Protein AF-A0A382JDJ9-F1 (afdb_monomer_lite)

pLDDT: mean 89.73, std 11.15, range [47.56, 98.62]

Sequence (124 aa):
MPEDTASLREACAALSAYDLLASYEGTDVIGSNGNVSERRATGFIITATQLPAKQNLAPDDCVHIETCAAGEARFHGSKFPSSESLMHWHLYETFPAIQAIIHVHESNDLLYSESGRARWTELG

Secondary structure (DSSP, 8-state):
--S--HHHHHHHHHHHTTTTTPBP-S-SS--BS-EEEEE-SSSEEEEBTT-S-SSS--GGGEEEEEEEETTEEEEESSSPBPTTHHHHHHHHHH-TT--EEEE--S-HHHHHSHHHHHHHHHT-

Organism: NCBI:txid408172

InterPro domains:
  IPR001303 Class II aldolase/adducin N-terminal [PF00596] (29-113)
  IPR036409 Class II aldolase/adducin N-terminal domain superfamily [G3DSA:3.40.225.10] (5-122)
  IPR036409 Class II aldolase/adducin N-terminal domain superfamily [SSF53639] (29-115)
  IPR050197 Aldolase class II family, sugar metabolism enzymes [PTHR22789] (31-108)

Foldseek 3Di:
DDPPCVVQLVVLQVCVVLVFFPWDPPDPAAFTDKKKWFDDPAAIKIAAGRHNGSHPDDPLRIKGFRDDDPNDTDIDHPGHGDPCSVVVRVCCVVPVPDGMDITTDNDPCCCVPPVNVVVVVVVD

Radius of gyration: 15.1 Å; chains: 1; bounding box: 32×37×39 Å

Structure (mmCIF, N/CA/C/O backbone):
data_AF-A0A382JDJ9-F1
#
_entry.id   AF-A0A382JDJ9-F1
#
loop_
_atom_site.group_PDB
_atom_site.id
_atom_site.type_symbol
_atom_site.label_atom_id
_atom_site.label_alt_id
_atom_site.label_comp_id
_atom_site.label_asym_id
_atom_site.label_entity_id
_atom_site.label_seq_id
_atom_site.pdbx_PDB_ins_code
_atom_site.Cartn_x
_atom_site.Cartn_y
_atom_site.Cartn_z
_atom_site.occupancy
_atom_site.B_iso_or_equiv
_atom_site.auth_seq_id
_atom_site.auth_comp_id
_atom_site.auth_asym_id
_atom_site.auth_atom_id
_atom_site.pdbx_PDB_model_num
ATOM 1 N N . MET A 1 1 ? 9.096 -5.953 11.882 1.00 68.94 1 MET A N 1
ATOM 2 C CA . MET A 1 1 ? 8.699 -6.077 10.465 1.00 68.94 1 MET A CA 1
ATOM 3 C C . MET A 1 1 ? 7.248 -6.506 10.429 1.00 68.94 1 MET A C 1
ATOM 5 O O . MET A 1 1 ? 6.868 -7.220 11.351 1.00 68.94 1 MET A O 1
ATOM 9 N N . PRO A 1 2 ? 6.439 -6.060 9.457 1.00 78.31 2 PRO A N 1
ATOM 10 C CA . PRO A 1 2 ? 5.058 -6.514 9.350 1.00 78.31 2 PRO A CA 1
ATOM 11 C C . PRO A 1 2 ? 4.995 -8.023 9.104 1.00 78.31 2 PRO A C 1
ATOM 13 O O . PRO A 1 2 ? 5.661 -8.540 8.207 1.00 78.31 2 PRO A O 1
ATOM 16 N N . GLU A 1 3 ? 4.209 -8.717 9.918 1.00 85.25 3 GLU A N 1
ATOM 17 C CA . GLU A 1 3 ? 3.936 -10.147 9.771 1.00 85.25 3 GLU A CA 1
ATOM 18 C C . GLU A 1 3 ? 2.763 -10.366 8.800 1.00 85.25 3 GLU A C 1
ATOM 20 O O . GLU A 1 3 ? 2.022 -9.433 8.476 1.00 85.25 3 GLU A O 1
ATOM 25 N N . ASP A 1 4 ? 2.615 -11.592 8.292 1.00 90.19 4 ASP A N 1
ATOM 26 C CA . ASP A 1 4 ? 1.477 -12.016 7.461 1.00 90.19 4 ASP A CA 1
ATOM 27 C C . ASP A 1 4 ? 1.194 -11.120 6.241 1.00 90.19 4 ASP A C 1
ATOM 29 O O . ASP A 1 4 ? 0.063 -10.726 5.951 1.00 90.19 4 ASP A O 1
ATOM 33 N N . THR A 1 5 ? 2.245 -10.797 5.487 1.00 95.50 5 THR A N 1
ATOM 34 C CA . THR A 1 5 ? 2.165 -9.953 4.279 1.00 95.50 5 THR A CA 1
ATOM 35 C C . THR A 1 5 ? 1.910 -10.742 2.994 1.00 95.50 5 THR A C 1
ATOM 37 O O . THR A 1 5 ? 1.875 -10.161 1.915 1.00 95.50 5 THR A O 1
ATOM 40 N N . ALA A 1 6 ? 1.781 -12.071 3.066 1.00 96.12 6 ALA A N 1
ATOM 41 C CA . ALA A 1 6 ? 1.711 -12.934 1.886 1.00 96.12 6 ALA A CA 1
ATOM 42 C C . ALA A 1 6 ? 0.536 -12.579 0.959 1.00 96.12 6 ALA A C 1
ATOM 44 O O . ALA A 1 6 ? 0.768 -12.329 -0.221 1.00 96.12 6 ALA A O 1
ATOM 45 N N . SER A 1 7 ? -0.679 -12.467 1.504 1.00 95.62 7 SER A N 1
ATOM 46 C CA . SER A 1 7 ? -1.892 -12.163 0.732 1.00 95.62 7 SER A CA 1
ATOM 47 C C . SER A 1 7 ? -1.810 -10.814 0.015 1.00 95.62 7 SER A C 1
ATOM 49 O O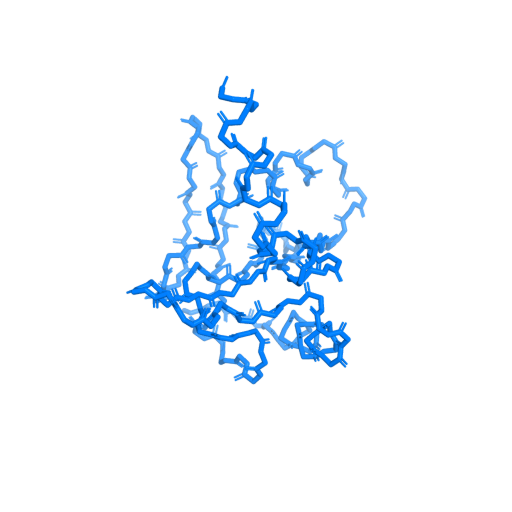 . SER A 1 7 ? -2.124 -10.715 -1.168 1.00 95.62 7 SER A O 1
ATOM 51 N N . LEU A 1 8 ? -1.324 -9.772 0.700 1.00 97.19 8 LEU A N 1
ATOM 52 C CA . LEU A 1 8 ? -1.138 -8.450 0.101 1.00 97.19 8 LEU A CA 1
ATOM 53 C C . LEU A 1 8 ? -0.120 -8.484 -1.047 1.00 97.19 8 LEU A C 1
ATOM 55 O O . LEU A 1 8 ? -0.359 -7.898 -2.101 1.00 97.19 8 LEU A O 1
ATOM 59 N N . ARG A 1 9 ? 0.997 -9.201 -0.875 1.00 97.31 9 ARG A N 1
ATOM 60 C CA . ARG A 1 9 ? 2.034 -9.326 -1.913 1.00 97.31 9 ARG A CA 1
ATOM 61 C C . ARG A 1 9 ? 1.549 -10.143 -3.113 1.00 97.31 9 ARG A C 1
ATOM 63 O O . ARG A 1 9 ? 1.878 -9.795 -4.245 1.00 97.31 9 ARG A O 1
ATOM 70 N N . GLU A 1 10 ? 0.740 -11.176 -2.886 1.00 96.94 10 GLU A N 1
ATOM 71 C CA . GLU A 1 10 ? 0.075 -11.940 -3.948 1.00 96.94 10 G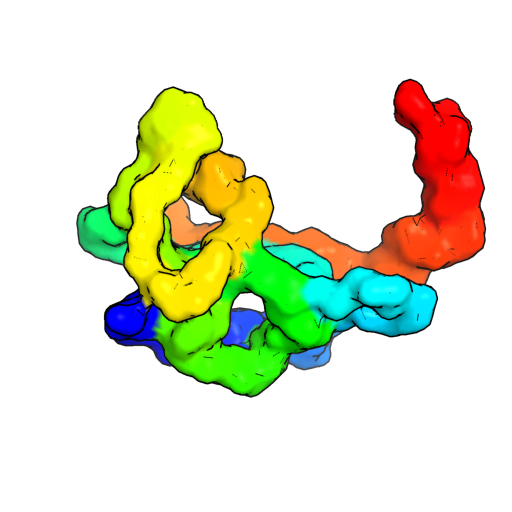LU A CA 1
ATOM 72 C C . GLU A 1 10 ? -0.913 -11.067 -4.735 1.00 96.94 10 GLU A C 1
ATOM 74 O O . GLU A 1 10 ? -0.879 -11.062 -5.966 1.00 96.94 10 GLU A O 1
ATOM 79 N N . ALA A 1 11 ? -1.721 -10.253 -4.047 1.00 96.62 11 ALA A N 1
ATOM 80 C CA . ALA A 1 11 ? -2.620 -9.302 -4.697 1.00 96.62 11 ALA A CA 1
ATOM 81 C C . ALA A 1 11 ? -1.852 -8.288 -5.559 1.00 96.62 11 ALA A C 1
ATOM 83 O O . ALA A 1 11 ? -2.238 -8.035 -6.701 1.00 96.62 11 ALA A O 1
ATOM 84 N N . CYS A 1 12 ? -0.734 -7.747 -5.062 1.00 97.06 12 CYS A N 1
ATOM 85 C CA . CYS A 1 12 ? 0.122 -6.866 -5.856 1.00 97.06 12 CYS A CA 1
ATOM 86 C C . CYS A 1 12 ? 0.684 -7.573 -7.096 1.00 97.06 12 CYS A C 1
ATOM 88 O O . CYS A 1 12 ? 0.625 -7.006 -8.183 1.00 97.06 12 CYS A O 1
ATOM 90 N N . ALA A 1 13 ? 1.159 -8.816 -6.968 1.00 95.88 13 ALA A N 1
ATOM 91 C CA . ALA A 1 13 ? 1.653 -9.585 -8.108 1.00 95.88 13 ALA A CA 1
ATOM 92 C C . ALA A 1 13 ? 0.559 -9.831 -9.163 1.00 95.88 13 ALA A C 1
ATOM 94 O O . ALA A 1 13 ? 0.823 -9.684 -10.357 1.00 95.88 13 ALA A O 1
ATOM 95 N N . ALA A 1 14 ? -0.665 -10.149 -8.731 1.00 95.25 14 ALA A N 1
ATOM 96 C CA . ALA A 1 14 ? -1.804 -10.333 -9.625 1.00 95.25 14 ALA A CA 1
ATOM 97 C C . ALA A 1 14 ? -2.174 -9.033 -10.356 1.00 95.25 14 ALA A C 1
ATOM 99 O O . ALA A 1 14 ? -2.352 -9.048 -11.568 1.00 95.25 14 ALA A O 1
ATOM 100 N N . LEU A 1 15 ? -2.241 -7.904 -9.646 1.00 94.12 15 LEU A N 1
ATOM 101 C CA . LEU A 1 15 ? -2.559 -6.597 -10.234 1.00 94.12 15 LEU A CA 1
ATOM 102 C C . LEU A 1 15 ? -1.459 -6.099 -11.181 1.00 94.12 15 LEU A C 1
ATOM 104 O O . LEU A 1 15 ? -1.766 -5.554 -12.239 1.00 94.12 15 LEU A O 1
ATOM 108 N N . SER A 1 16 ? -0.187 -6.314 -10.835 1.00 91.75 16 SER A N 1
ATOM 109 C CA . SER A 1 16 ? 0.946 -5.992 -11.709 1.00 91.75 16 SER A CA 1
ATOM 110 C C . SER A 1 16 ? 0.926 -6.798 -13.008 1.00 91.75 16 SER A C 1
ATOM 112 O O . SER A 1 16 ? 1.333 -6.267 -14.030 1.00 91.75 16 SER A O 1
ATOM 114 N N . ALA A 1 17 ? 0.408 -8.032 -13.009 1.00 91.56 17 ALA A N 1
ATOM 115 C CA . ALA A 1 17 ? 0.252 -8.820 -14.236 1.00 91.56 17 ALA A CA 1
ATOM 116 C C . ALA A 1 17 ? -0.794 -8.246 -15.216 1.00 91.56 17 ALA A C 1
ATOM 118 O O . ALA A 1 17 ? -0.834 -8.666 -16.370 1.00 91.56 17 ALA A O 1
ATOM 119 N N . TYR A 1 18 ? -1.624 -7.301 -14.761 1.00 89.88 18 TYR A N 1
ATOM 120 C CA . TYR A 1 18 ? -2.579 -6.544 -15.576 1.00 89.88 18 TYR A CA 1
ATOM 121 C C . TYR A 1 18 ? -2.159 -5.075 -15.768 1.00 89.88 18 TYR A C 1
ATOM 123 O O . TYR A 1 18 ? -2.998 -4.253 -16.120 1.00 89.88 18 TYR A O 1
ATOM 131 N N . ASP A 1 19 ? -0.901 -4.721 -15.475 1.00 88.44 19 ASP A N 1
ATOM 132 C CA . ASP A 1 19 ? -0.349 -3.358 -15.577 1.00 88.44 19 ASP A CA 1
ATOM 133 C C . ASP A 1 19 ? -1.044 -2.287 -14.707 1.00 88.44 19 ASP A C 1
ATOM 135 O O . ASP A 1 19 ? -0.783 -1.093 -14.831 1.00 88.44 19 ASP A O 1
ATOM 139 N N . LEU A 1 20 ? -1.857 -2.700 -13.730 1.00 90.31 20 LEU A N 1
ATOM 140 C CA . LEU A 1 20 ? -2.639 -1.796 -12.871 1.00 90.31 20 LEU A CA 1
ATOM 141 C C . LEU A 1 20 ? -1.809 -1.080 -11.784 1.00 90.31 20 LEU A C 1
ATOM 143 O O . LEU A 1 20 ? -2.302 -0.181 -11.099 1.00 90.31 20 LEU A O 1
ATOM 147 N N . LEU A 1 21 ? -0.555 -1.505 -11.602 1.00 91.81 21 LEU A N 1
ATOM 148 C CA . LEU A 1 21 ? 0.408 -1.006 -10.611 1.00 91.81 21 LEU A CA 1
ATOM 149 C C . LEU A 1 21 ? 1.770 -0.688 -11.258 1.00 91.81 21 LEU A C 1
ATOM 151 O O . LEU A 1 21 ? 2.825 -0.915 -10.657 1.00 91.81 21 LEU A O 1
ATOM 155 N N . ALA A 1 22 ? 1.747 -0.248 -12.517 1.00 87.88 22 ALA A N 1
ATOM 156 C CA . ALA A 1 22 ? 2.930 -0.110 -13.359 1.00 87.88 22 ALA A CA 1
ATOM 157 C C . ALA A 1 22 ? 3.990 0.850 -12.789 1.00 87.88 22 ALA A C 1
ATOM 159 O O . ALA A 1 22 ? 3.683 1.852 -12.136 1.00 87.88 22 ALA A O 1
ATOM 160 N N . SER A 1 23 ? 5.257 0.542 -13.056 1.00 87.62 23 SER A N 1
ATOM 161 C CA . SER A 1 23 ? 6.400 1.390 -12.715 1.00 87.62 23 SER A CA 1
ATOM 162 C C . SER A 1 23 ? 6.410 2.685 -13.527 1.00 87.62 23 SER A C 1
ATOM 164 O O . SER A 1 23 ? 5.891 2.739 -14.643 1.00 87.62 23 SER A O 1
ATOM 166 N N . TYR A 1 24 ? 7.023 3.729 -12.974 1.00 78.69 24 TYR A N 1
ATOM 167 C CA . TYR A 1 24 ? 7.382 4.911 -13.754 1.00 78.69 24 TYR A CA 1
ATOM 168 C C . TYR A 1 24 ? 8.651 4.606 -14.549 1.00 78.69 24 TYR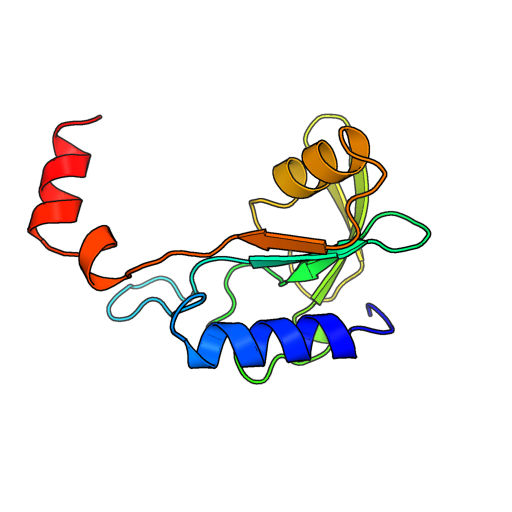 A C 1
ATOM 170 O O . TYR A 1 24 ? 9.662 4.212 -13.970 1.00 78.69 24 TYR A O 1
ATOM 178 N N . GLU A 1 25 ? 8.613 4.807 -15.863 1.00 69.19 25 GLU A N 1
ATOM 179 C CA . GLU A 1 25 ? 9.811 4.789 -16.702 1.00 69.19 25 GLU A CA 1
ATOM 180 C C . GLU A 1 25 ? 10.171 6.210 -17.149 1.00 69.19 25 GLU A C 1
ATOM 182 O O . GLU A 1 25 ? 9.304 7.074 -17.294 1.00 69.19 25 GLU A O 1
ATOM 187 N N . GLY A 1 26 ? 11.465 6.459 -17.371 1.00 65.31 26 GLY A N 1
ATOM 188 C CA . GLY A 1 26 ? 11.950 7.727 -17.928 1.00 65.31 26 GLY A CA 1
ATOM 189 C C . GLY A 1 26 ? 11.882 8.932 -16.982 1.00 65.31 26 GLY A C 1
ATOM 190 O O . GLY A 1 26 ? 11.924 10.067 -17.453 1.00 65.31 26 GLY A O 1
ATOM 191 N N . THR A 1 27 ? 11.772 8.711 -15.669 1.00 64.81 27 THR A N 1
ATOM 192 C CA . THR A 1 27 ? 11.753 9.765 -14.643 1.00 64.81 27 THR A CA 1
ATOM 193 C C . THR A 1 27 ? 13.000 9.716 -13.760 1.00 64.81 27 THR A C 1
ATOM 195 O O . THR A 1 27 ? 13.498 8.637 -13.452 1.00 64.81 27 THR A O 1
ATOM 198 N N . ASP A 1 28 ? 13.454 10.871 -13.257 1.00 75.00 28 ASP A N 1
ATOM 199 C CA . ASP A 1 28 ? 14.538 10.948 -12.251 1.00 75.00 28 ASP A CA 1
ATOM 200 C C . ASP A 1 28 ? 14.124 10.378 -10.877 1.00 75.00 28 ASP A C 1
ATOM 202 O O . ASP A 1 28 ? 14.935 10.243 -9.961 1.00 75.00 28 ASP A O 1
ATOM 206 N N . VAL A 1 29 ? 12.837 10.055 -10.717 1.00 73.50 29 VAL A N 1
ATOM 207 C CA . VAL A 1 29 ? 12.230 9.542 -9.488 1.00 73.50 29 VAL A CA 1
ATOM 208 C C . VAL A 1 29 ? 11.879 8.071 -9.677 1.00 73.50 29 VAL A C 1
ATOM 210 O O . VAL A 1 29 ? 11.163 7.716 -10.608 1.00 73.50 29 VAL A O 1
ATOM 213 N N . ILE A 1 30 ? 12.352 7.221 -8.768 1.00 78.88 30 ILE A N 1
ATOM 214 C CA . ILE A 1 30 ? 11.990 5.801 -8.713 1.00 78.88 30 ILE A CA 1
ATOM 215 C C . ILE A 1 30 ? 10.602 5.659 -8.082 1.00 78.88 30 ILE A C 1
ATOM 217 O O . ILE A 1 30 ? 10.345 6.184 -6.996 1.00 78.88 30 ILE A O 1
ATOM 221 N N . GLY A 1 31 ? 9.711 4.910 -8.731 1.00 86.25 31 GLY A N 1
ATOM 222 C CA . GLY A 1 31 ? 8.407 4.600 -8.161 1.00 86.25 31 GLY A CA 1
ATOM 223 C C . GLY A 1 31 ? 7.515 3.767 -9.071 1.00 86.25 31 GLY A C 1
ATOM 224 O O . GLY A 1 31 ? 7.887 3.381 -10.177 1.00 86.25 31 GLY A O 1
ATOM 225 N N . SER A 1 32 ? 6.314 3.498 -8.571 1.00 89.31 32 SER A N 1
ATOM 226 C CA . SER A 1 32 ? 5.264 2.765 -9.269 1.00 89.31 32 SER A CA 1
ATOM 227 C C . SER A 1 32 ? 3.890 3.270 -8.847 1.00 89.31 32 SER A C 1
ATOM 229 O O . SER A 1 32 ? 3.706 3.710 -7.706 1.00 89.31 32 SER A O 1
ATOM 231 N N . ASN A 1 33 ? 2.926 3.145 -9.751 1.00 90.56 33 ASN A N 1
ATOM 232 C CA . ASN A 1 33 ? 1.546 3.565 -9.563 1.00 90.56 33 ASN A CA 1
ATOM 233 C C . ASN A 1 33 ? 0.766 2.696 -8.585 1.00 90.56 33 ASN A C 1
ATOM 235 O O . ASN A 1 33 ? 1.095 1.530 -8.347 1.00 90.56 33 ASN A O 1
ATOM 239 N N . GLY A 1 34 ? -0.298 3.282 -8.041 1.00 93.75 34 GLY A N 1
ATOM 240 C CA . GLY A 1 34 ? -1.239 2.597 -7.167 1.00 93.75 34 GLY A CA 1
ATOM 241 C C . GLY A 1 34 ? -0.651 2.156 -5.828 1.00 93.75 34 GLY A C 1
ATOM 242 O O . GLY A 1 34 ? 0.515 2.402 -5.509 1.00 93.75 34 GLY A O 1
ATOM 243 N N . ASN A 1 35 ? -1.470 1.494 -5.022 1.00 97.50 35 ASN A N 1
ATOM 244 C CA . ASN A 1 35 ? -1.086 0.824 -3.784 1.00 97.50 35 ASN A CA 1
ATOM 245 C C . ASN A 1 35 ? -2.211 -0.106 -3.312 1.00 97.50 35 ASN A C 1
ATOM 247 O O . ASN A 1 35 ? -3.358 -0.023 -3.753 1.00 97.50 35 ASN A O 1
ATOM 251 N N . VAL A 1 36 ? -1.853 -1.032 -2.429 1.00 98.25 36 VAL A N 1
ATOM 252 C CA . VAL A 1 36 ? -2.782 -2.021 -1.877 1.00 98.25 36 VAL A CA 1
ATOM 253 C C . VAL A 1 36 ? -2.655 -2.000 -0.367 1.00 98.25 36 VAL A C 1
ATOM 255 O O . VAL A 1 36 ? -1.537 -1.945 0.155 1.00 98.25 36 VAL A O 1
ATOM 258 N N . SER A 1 37 ? -3.787 -2.055 0.332 1.00 98.62 37 SER A N 1
ATOM 259 C CA . SER A 1 37 ? -3.819 -2.267 1.772 1.00 98.62 37 SER A CA 1
ATOM 260 C C . SER A 1 37 ? -4.785 -3.368 2.178 1.00 98.62 37 SER A C 1
ATOM 262 O O . SER A 1 37 ? -5.766 -3.645 1.490 1.00 98.62 37 SER A O 1
ATOM 264 N N . GLU A 1 38 ? -4.519 -3.964 3.333 1.00 98.25 38 GLU A N 1
ATOM 265 C CA . GLU A 1 38 ? -5.302 -5.050 3.908 1.00 98.25 38 GLU A CA 1
ATOM 266 C C . GLU A 1 38 ? -5.493 -4.808 5.409 1.00 98.25 38 GLU A C 1
ATOM 268 O O . GLU A 1 38 ? -4.526 -4.577 6.146 1.00 98.25 38 GLU A O 1
ATOM 273 N N . ARG A 1 39 ? -6.744 -4.846 5.871 1.00 97.50 39 ARG A N 1
ATOM 274 C CA . ARG A 1 39 ? -7.107 -4.622 7.271 1.00 97.50 39 ARG A CA 1
ATOM 275 C C . ARG A 1 39 ? -6.449 -5.668 8.173 1.00 97.50 39 ARG A C 1
ATOM 277 O O . ARG A 1 39 ? -6.278 -6.833 7.811 1.00 97.50 39 ARG A O 1
ATOM 284 N N . ARG A 1 40 ? -6.098 -5.253 9.386 1.00 95.50 40 ARG A N 1
ATOM 285 C CA . ARG A 1 40 ? -5.648 -6.131 10.471 1.00 95.50 40 ARG A CA 1
ATOM 286 C C . ARG A 1 40 ? -6.510 -5.900 11.709 1.00 95.50 40 ARG A C 1
ATOM 288 O O . ARG A 1 40 ? -7.318 -4.976 11.747 1.00 95.50 40 ARG A O 1
ATOM 295 N N . ALA A 1 41 ? -6.332 -6.742 12.728 1.00 92.62 41 ALA A N 1
ATOM 296 C CA . ALA A 1 41 ? -7.014 -6.572 14.013 1.00 92.62 41 ALA A CA 1
ATOM 297 C C . ALA A 1 41 ? -6.779 -5.167 14.603 1.00 92.62 41 ALA A C 1
ATOM 299 O O . ALA A 1 41 ? -7.699 -4.562 15.145 1.00 92.62 41 ALA A O 1
ATOM 300 N N . THR A 1 42 ? -5.568 -4.637 14.409 1.00 93.62 42 THR A N 1
ATOM 301 C CA . THR A 1 42 ? -5.210 -3.248 14.702 1.00 93.62 42 THR A CA 1
ATOM 302 C C . THR A 1 42 ? -4.680 -2.602 13.428 1.00 93.62 42 THR A C 1
ATOM 304 O O . THR A 1 42 ? -3.651 -3.031 12.905 1.00 93.62 42 THR A O 1
ATOM 307 N N . GLY A 1 43 ? -5.374 -1.580 12.927 1.00 96.50 43 GLY A N 1
ATOM 308 C CA . GLY A 1 43 ? -4.973 -0.835 11.734 1.00 96.50 43 GLY A CA 1
ATOM 309 C C . GLY A 1 43 ? -4.948 -1.684 10.454 1.00 96.50 43 GLY A C 1
ATOM 310 O O . GLY A 1 43 ? -5.876 -2.456 10.197 1.00 96.50 43 GLY A O 1
ATOM 311 N N . PHE A 1 44 ? -3.920 -1.523 9.617 1.00 98.25 44 PHE A N 1
ATOM 312 C CA . PHE A 1 44 ? -3.815 -2.226 8.329 1.00 98.25 44 PHE A CA 1
ATOM 313 C C . PHE A 1 44 ? -2.377 -2.318 7.805 1.00 98.25 44 PHE A C 1
ATOM 315 O O . PHE A 1 44 ? -1.536 -1.477 8.112 1.00 98.25 44 PHE A O 1
ATOM 322 N N . ILE A 1 45 ? -2.095 -3.312 6.963 1.00 98.44 45 ILE A N 1
ATOM 323 C CA . ILE A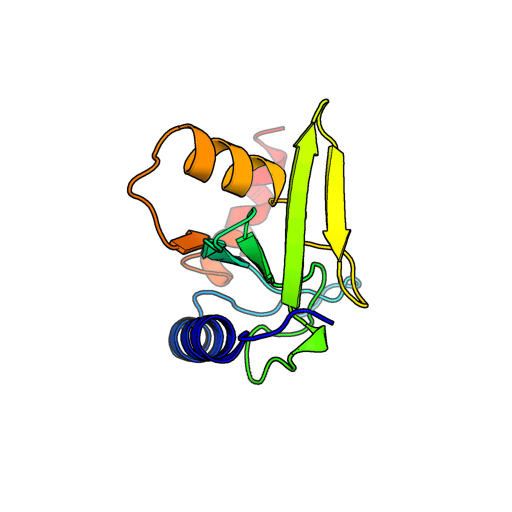 1 45 ? -0.853 -3.373 6.179 1.00 98.44 45 ILE A CA 1
ATOM 324 C C . ILE A 1 45 ? -1.063 -2.641 4.859 1.00 98.44 45 ILE A C 1
ATOM 326 O O . ILE A 1 45 ? -2.123 -2.770 4.259 1.00 98.44 45 ILE A O 1
ATOM 330 N N . ILE A 1 46 ? -0.071 -1.891 4.394 1.00 98.56 46 ILE A N 1
ATOM 331 C CA . ILE A 1 46 ? -0.070 -1.207 3.097 1.00 98.56 46 ILE A CA 1
ATOM 332 C C . ILE A 1 46 ? 1.287 -1.360 2.414 1.00 98.56 46 ILE A C 1
ATOM 334 O O . ILE A 1 46 ? 2.309 -1.521 3.081 1.00 98.56 46 ILE A O 1
ATOM 338 N N . THR A 1 47 ? 1.321 -1.298 1.085 1.00 98.38 47 THR A N 1
ATOM 339 C CA . THR A 1 47 ? 2.584 -1.192 0.340 1.00 98.38 47 THR A CA 1
ATOM 340 C C . THR A 1 47 ? 3.351 0.080 0.722 1.00 98.38 47 THR A C 1
ATOM 342 O O . THR A 1 47 ? 2.752 1.149 0.885 1.00 98.38 47 THR A O 1
ATOM 345 N N . ALA A 1 48 ? 4.676 -0.015 0.814 1.00 97.62 48 ALA A N 1
ATOM 346 C CA . ALA A 1 48 ? 5.553 1.131 1.028 1.00 97.62 48 ALA A CA 1
ATOM 347 C C . ALA A 1 48 ? 5.503 2.134 -0.141 1.00 97.62 48 ALA A C 1
ATOM 349 O O . ALA A 1 48 ? 5.112 1.803 -1.265 1.00 97.62 48 ALA A O 1
ATOM 350 N N . THR A 1 49 ? 5.919 3.372 0.125 1.00 95.31 49 THR A N 1
ATOM 351 C CA . THR A 1 49 ? 6.079 4.399 -0.914 1.00 95.31 49 THR A CA 1
ATOM 352 C C . THR A 1 49 ? 7.349 4.182 -1.744 1.00 95.31 49 THR A C 1
ATOM 354 O O . THR A 1 49 ? 8.280 3.506 -1.305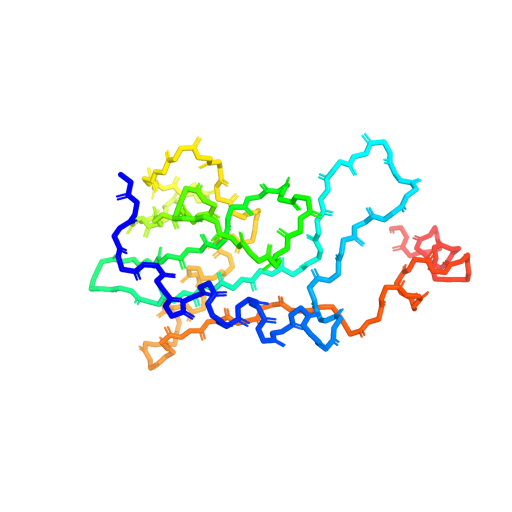 1.00 95.31 49 THR A O 1
ATOM 357 N N . GLN A 1 50 ? 7.385 4.774 -2.944 1.00 92.50 50 GLN A N 1
ATOM 358 C CA . GLN A 1 50 ? 8.552 4.808 -3.843 1.00 92.50 50 GLN A CA 1
ATOM 359 C C . GLN A 1 50 ? 9.158 3.429 -4.159 1.00 92.50 50 GLN A C 1
ATOM 361 O O . GLN A 1 50 ? 10.358 3.288 -4.395 1.00 92.50 50 GLN A O 1
ATOM 366 N N . LEU A 1 51 ? 8.323 2.389 -4.187 1.00 94.06 51 LEU A N 1
ATOM 367 C CA . LEU A 1 51 ? 8.759 1.071 -4.626 1.00 94.06 51 LEU A CA 1
ATOM 368 C C . LEU A 1 51 ? 8.986 1.080 -6.144 1.00 94.06 51 LEU A C 1
ATOM 370 O O . LEU A 1 51 ? 8.088 1.516 -6.872 1.00 94.06 51 LEU A O 1
ATOM 374 N N . PRO A 1 52 ? 10.134 0.574 -6.635 1.00 92.31 52 PRO A N 1
ATOM 375 C CA . PRO A 1 52 ? 10.441 0.553 -8.066 1.00 92.31 52 PRO A CA 1
ATOM 376 C C . PRO A 1 52 ? 9.440 -0.288 -8.857 1.00 92.31 52 PRO A C 1
ATOM 378 O O . PRO A 1 52 ? 9.160 0.022 -10.006 1.00 92.31 52 PRO A O 1
ATOM 381 N N . ALA A 1 53 ? 8.881 -1.330 -8.243 1.00 93.19 53 ALA A N 1
ATOM 382 C CA . ALA A 1 53 ? 7.822 -2.158 -8.797 1.00 93.19 53 ALA A CA 1
ATOM 383 C C . ALA A 1 53 ? 6.975 -2.735 -7.659 1.00 93.19 53 ALA A C 1
ATOM 385 O O . ALA A 1 53 ? 7.460 -2.885 -6.535 1.00 93.19 53 ALA A O 1
ATOM 386 N N . LYS A 1 54 ? 5.723 -3.095 -7.963 1.00 93.94 54 LYS A N 1
ATOM 387 C CA . LYS A 1 54 ? 4.844 -3.845 -7.045 1.00 93.94 54 LYS A CA 1
ATOM 388 C C . LYS A 1 54 ? 4.786 -5.343 -7.345 1.00 93.94 54 LYS A C 1
ATOM 390 O O . LYS A 1 54 ? 4.027 -6.076 -6.720 1.00 93.94 54 LYS A O 1
ATOM 395 N N . GLN A 1 55 ? 5.652 -5.811 -8.239 1.00 92.94 55 GLN A N 1
ATOM 396 C CA . GLN A 1 55 ? 5.881 -7.229 -8.467 1.00 92.94 55 GLN A CA 1
ATOM 397 C C . GLN A 1 55 ? 7.025 -7.744 -7.587 1.00 92.94 55 GLN A C 1
ATOM 399 O O . GLN A 1 55 ? 7.999 -7.034 -7.351 1.00 92.94 55 GLN A O 1
ATOM 404 N N . ASN A 1 56 ? 6.917 -8.996 -7.128 1.00 93.00 56 ASN A N 1
ATOM 405 C CA . ASN A 1 56 ? 7.933 -9.677 -6.312 1.00 93.00 56 ASN A CA 1
ATOM 406 C C . ASN A 1 56 ? 8.299 -8.945 -5.011 1.00 93.00 56 ASN A C 1
ATOM 408 O O . ASN A 1 56 ? 9.450 -8.977 -4.581 1.00 93.00 56 ASN A O 1
ATOM 412 N N . LEU A 1 57 ? 7.315 -8.305 -4.374 1.00 96.12 57 LEU A N 1
ATOM 413 C CA . LEU A 1 57 ? 7.517 -7.612 -3.107 1.00 96.12 57 LEU A CA 1
ATOM 414 C C . LEU A 1 57 ? 8.102 -8.548 -2.036 1.00 96.12 57 LEU A C 1
ATOM 416 O O . LEU A 1 57 ? 7.673 -9.700 -1.868 1.00 96.12 57 LEU A O 1
ATOM 420 N N . ALA A 1 58 ? 9.049 -8.026 -1.268 1.00 95.94 58 ALA A N 1
ATOM 421 C CA . ALA A 1 58 ? 9.514 -8.606 -0.020 1.00 95.94 58 ALA A CA 1
ATOM 422 C C . ALA A 1 58 ? 8.575 -8.204 1.136 1.00 95.94 58 ALA A C 1
ATOM 424 O O . ALA A 1 58 ? 7.849 -7.213 1.035 1.00 95.94 58 ALA A O 1
ATOM 425 N N . PRO A 1 59 ? 8.580 -8.929 2.268 1.00 95.94 59 PRO A N 1
ATOM 426 C CA . PRO A 1 59 ? 7.851 -8.500 3.466 1.00 95.94 59 PRO A CA 1
ATOM 427 C C . PRO A 1 59 ? 8.192 -7.067 3.910 1.00 95.94 59 PRO A C 1
ATOM 429 O O . PRO A 1 59 ? 7.309 -6.329 4.333 1.00 95.94 59 PRO A O 1
ATOM 432 N N . ASP A 1 60 ? 9.446 -6.654 3.730 1.00 96.00 60 ASP A N 1
ATOM 433 C CA . ASP A 1 60 ? 9.964 -5.316 4.044 1.00 96.00 60 ASP A CA 1
ATOM 434 C C . ASP A 1 60 ? 9.437 -4.204 3.117 1.00 96.00 60 ASP A C 1
ATOM 436 O O . ASP A 1 60 ? 9.579 -3.018 3.417 1.00 96.00 60 ASP A O 1
ATOM 440 N N . ASP A 1 61 ? 8.804 -4.563 1.998 1.00 97.38 61 ASP A N 1
ATOM 441 C CA . ASP A 1 61 ? 8.096 -3.620 1.124 1.00 97.38 61 ASP A CA 1
ATOM 442 C C . ASP A 1 61 ? 6.673 -3.319 1.609 1.00 97.38 61 ASP A C 1
ATOM 444 O O . ASP A 1 61 ? 5.937 -2.554 0.983 1.00 97.38 61 ASP A O 1
ATOM 448 N N . CYS A 1 62 ? 6.272 -3.925 2.723 1.00 98.12 62 CYS A N 1
ATOM 449 C CA . CYS A 1 62 ? 5.007 -3.677 3.386 1.00 98.12 62 CYS A CA 1
ATOM 450 C C . CYS A 1 62 ? 5.245 -2.850 4.651 1.00 98.12 62 CYS A C 1
ATOM 452 O O . CYS A 1 62 ? 6.287 -2.942 5.301 1.00 98.12 62 CYS A O 1
ATOM 454 N N . VAL A 1 63 ? 4.248 -2.057 5.023 1.00 98.31 63 VAL A N 1
ATOM 455 C CA . VAL A 1 63 ? 4.267 -1.204 6.209 1.00 98.31 63 VAL A CA 1
ATOM 456 C C . VAL A 1 63 ? 2.965 -1.408 6.966 1.00 98.31 63 VAL A C 1
ATOM 458 O O . VAL A 1 63 ? 1.889 -1.410 6.373 1.00 98.31 63 VAL A O 1
ATOM 461 N N . HIS A 1 64 ? 3.047 -1.593 8.279 1.00 98.38 64 HIS A N 1
ATOM 462 C CA . HIS A 1 64 ? 1.875 -1.678 9.143 1.00 98.38 64 HIS A CA 1
ATOM 463 C C . HIS A 1 64 ? 1.515 -0.287 9.645 1.00 98.38 64 HIS A C 1
ATOM 465 O O . HIS A 1 64 ? 2.279 0.301 10.403 1.00 98.38 64 HIS A O 1
ATOM 471 N N . ILE A 1 65 ? 0.356 0.229 9.249 1.00 98.31 65 ILE A N 1
ATOM 472 C CA . ILE A 1 65 ? -0.252 1.406 9.865 1.00 98.31 65 ILE A CA 1
ATOM 473 C C . ILE A 1 65 ? -0.988 0.952 11.122 1.00 98.31 65 ILE A C 1
ATOM 475 O O . ILE A 1 65 ? -1.943 0.183 11.035 1.00 98.31 65 ILE A O 1
ATOM 479 N N . GLU A 1 66 ? -0.540 1.424 12.282 1.00 97.44 66 GLU A N 1
ATOM 480 C CA . GLU A 1 66 ? -1.149 1.117 13.577 1.00 97.44 66 GLU A CA 1
ATOM 481 C C . GLU A 1 66 ? -2.338 2.047 13.838 1.00 97.44 66 GLU A C 1
ATOM 483 O O . GLU A 1 66 ? -3.441 1.585 14.125 1.00 97.44 66 GLU A O 1
ATOM 488 N N . THR A 1 67 ? -2.117 3.356 13.695 1.00 97.31 67 THR A N 1
ATOM 489 C CA . THR A 1 67 ? -3.134 4.398 13.872 1.00 97.31 67 THR A CA 1
ATOM 490 C C . THR A 1 67 ? -2.861 5.596 12.970 1.00 97.31 67 THR A C 1
ATOM 492 O O . THR A 1 67 ? -1.714 5.853 12.602 1.00 97.31 67 THR A O 1
ATOM 495 N N . CYS A 1 68 ? -3.904 6.371 12.666 1.00 96.56 68 CYS A N 1
ATOM 496 C CA . CYS A 1 68 ? -3.756 7.715 12.112 1.00 96.56 68 CYS A CA 1
ATOM 497 C C . CYS A 1 68 ? -4.476 8.735 12.998 1.00 96.56 68 CYS A C 1
ATOM 499 O O . CYS A 1 68 ? -5.630 8.532 13.378 1.00 96.56 68 CYS A O 1
ATOM 501 N N . ALA A 1 69 ? -3.812 9.844 13.314 1.00 93.94 69 ALA A N 1
ATOM 502 C CA . ALA A 1 69 ? -4.366 10.930 14.118 1.00 93.94 69 ALA A CA 1
ATOM 503 C C . ALA A 1 69 ? -3.769 12.269 13.679 1.00 93.94 69 ALA A C 1
ATOM 505 O O . ALA A 1 69 ? -2.597 12.338 13.333 1.00 93.94 69 ALA A O 1
ATOM 506 N N . ALA A 1 70 ? -4.577 13.333 13.691 1.00 92.50 70 ALA A N 1
ATOM 507 C CA . ALA A 1 70 ? -4.143 14.692 13.340 1.00 92.50 70 ALA A CA 1
ATOM 508 C C . ALA A 1 70 ? -3.416 14.813 11.978 1.00 92.50 70 ALA A C 1
ATOM 510 O O . ALA A 1 70 ? -2.566 15.676 11.802 1.00 92.50 70 ALA A O 1
ATOM 511 N N . GLY A 1 71 ? -3.765 13.961 11.007 1.00 90.25 71 GLY A N 1
ATOM 512 C CA . GLY A 1 71 ? -3.121 13.948 9.688 1.00 90.25 71 GLY A CA 1
ATOM 513 C C . GLY A 1 71 ? -1.773 13.223 9.645 1.00 90.25 71 GLY A C 1
ATOM 514 O O . GLY A 1 71 ? -1.091 13.285 8.630 1.00 90.25 71 GLY A O 1
ATOM 515 N N . GLU A 1 72 ? -1.397 12.507 10.702 1.00 94.06 72 GLU A N 1
ATOM 516 C CA . GLU A 1 72 ? -0.165 11.723 10.767 1.00 94.06 72 GLU A CA 1
ATOM 517 C C . GLU A 1 72 ? -0.473 10.241 10.982 1.00 94.06 72 GLU A C 1
ATOM 519 O O . GLU A 1 72 ? -1.452 9.882 11.641 1.00 94.06 72 GLU A O 1
ATOM 524 N N . ALA A 1 73 ? 0.373 9.373 10.425 1.00 96.56 73 ALA A N 1
ATOM 525 C CA . ALA A 1 73 ? 0.279 7.928 10.587 1.00 96.56 73 ALA A CA 1
ATOM 526 C C . ALA A 1 73 ? 1.381 7.422 11.525 1.00 96.56 73 ALA A C 1
ATOM 528 O O . ALA A 1 73 ? 2.565 7.691 11.314 1.00 96.56 73 ALA A O 1
ATOM 529 N N . ARG A 1 74 ? 1.001 6.630 12.526 1.00 97.75 74 ARG A N 1
ATOM 530 C CA . ARG A 1 74 ? 1.923 5.826 13.328 1.00 97.75 74 ARG A CA 1
ATOM 531 C C . ARG A 1 74 ? 2.065 4.460 12.670 1.00 97.75 74 ARG A C 1
ATOM 533 O O . ARG A 1 74 ? 1.061 3.793 12.418 1.00 97.75 74 ARG A O 1
ATOM 540 N N . PHE A 1 75 ? 3.297 4.043 12.392 1.00 97.75 75 PHE A N 1
ATOM 541 C CA . PHE A 1 75 ? 3.542 2.847 11.594 1.00 97.75 75 PHE A CA 1
ATOM 542 C C . PHE A 1 75 ? 4.759 2.031 12.042 1.00 97.75 75 PHE A C 1
ATOM 544 O O . PHE A 1 75 ? 5.651 2.537 12.721 1.00 97.75 75 PHE A O 1
ATOM 551 N N . HIS A 1 76 ? 4.795 0.769 11.603 1.00 97.19 76 HIS A N 1
ATOM 552 C CA . HIS A 1 76 ? 5.893 -0.179 11.796 1.00 97.19 76 HIS A CA 1
ATOM 553 C C . HIS A 1 76 ? 6.355 -0.730 10.443 1.00 97.19 76 HIS A C 1
ATOM 555 O O . HIS A 1 76 ? 5.547 -1.200 9.643 1.00 97.19 76 HIS A O 1
ATOM 561 N N . GLY A 1 77 ? 7.660 -0.716 10.186 1.00 95.69 77 GLY A N 1
ATOM 562 C CA . GLY A 1 77 ? 8.246 -1.174 8.923 1.00 95.69 77 GLY A CA 1
ATOM 563 C C . GLY A 1 77 ? 9.664 -0.644 8.741 1.00 95.69 77 GLY A C 1
ATOM 564 O O . GLY A 1 77 ? 10.107 0.206 9.511 1.00 95.69 77 GLY A O 1
ATOM 565 N N . SER A 1 78 ? 10.391 -1.160 7.751 1.00 95.88 78 SER A N 1
ATOM 566 C CA . SER A 1 78 ? 11.732 -0.667 7.389 1.00 95.88 78 SER A CA 1
ATOM 567 C C . SER A 1 78 ? 11.685 0.474 6.365 1.00 95.88 78 SER A C 1
ATOM 569 O O . SER A 1 78 ? 12.699 1.126 6.125 1.00 95.88 78 SER A O 1
ATOM 571 N N . LYS A 1 79 ? 10.507 0.738 5.786 1.00 96.38 79 LYS A N 1
ATOM 572 C CA . LYS A 1 79 ? 10.249 1.778 4.784 1.00 96.38 79 LYS A CA 1
ATOM 573 C C . LYS A 1 79 ? 9.103 2.692 5.213 1.00 96.38 79 LYS A C 1
ATOM 575 O O . LYS A 1 79 ? 8.325 2.357 6.105 1.00 96.38 79 LYS A O 1
ATOM 580 N N . PHE A 1 80 ? 8.988 3.837 4.544 1.00 97.06 80 PHE A N 1
ATOM 581 C CA . PHE A 1 80 ? 7.846 4.733 4.708 1.00 97.06 80 PHE A CA 1
ATOM 582 C C . PHE A 1 80 ? 6.590 4.162 4.032 1.00 97.06 80 PHE A C 1
ATOM 584 O O . PHE A 1 80 ? 6.695 3.545 2.965 1.00 97.06 80 PHE A O 1
ATOM 591 N N . PRO A 1 81 ? 5.400 4.363 4.620 1.00 97.75 81 PRO A N 1
ATOM 592 C CA . PRO A 1 81 ? 4.154 3.892 4.031 1.00 97.75 81 PRO A CA 1
ATOM 593 C C . PRO A 1 81 ? 3.785 4.697 2.778 1.00 97.75 81 PRO A C 1
ATOM 595 O O . PRO A 1 81 ? 4.330 5.777 2.548 1.00 97.75 81 PRO A O 1
ATOM 598 N N . SER A 1 82 ? 2.836 4.192 1.982 1.00 97.31 82 SER A N 1
ATOM 599 C CA . SER A 1 82 ? 2.250 4.951 0.866 1.00 97.31 82 SER A CA 1
ATOM 600 C C . SER A 1 82 ? 1.795 6.350 1.311 1.00 97.31 82 SER A C 1
ATOM 602 O O . SER A 1 82 ? 1.223 6.508 2.395 1.00 97.31 82 SER A O 1
ATOM 604 N N . SER A 1 83 ? 1.973 7.354 0.447 1.00 95.12 83 SER A N 1
ATOM 605 C CA . SER A 1 83 ? 1.468 8.721 0.657 1.00 95.12 83 SER A CA 1
ATOM 606 C C . SER A 1 83 ? -0.054 8.781 0.825 1.00 95.12 83 SER A C 1
ATOM 608 O O . SER A 1 83 ? -0.577 9.723 1.410 1.00 95.12 83 SER A O 1
ATOM 610 N N . GLU A 1 84 ? -0.768 7.756 0.362 1.00 97.31 84 GLU A N 1
ATOM 611 C CA . GLU A 1 84 ? -2.230 7.666 0.416 1.00 97.31 84 GLU A CA 1
ATOM 612 C C . GLU A 1 84 ? -2.748 6.934 1.668 1.00 97.31 84 GLU A C 1
ATOM 614 O O . GLU A 1 84 ? -3.943 6.675 1.804 1.00 97.31 84 GLU A O 1
ATOM 619 N N . SER A 1 85 ? -1.880 6.635 2.642 1.00 98.25 85 SER A N 1
ATOM 620 C CA . SER A 1 85 ? -2.260 5.894 3.858 1.00 98.25 85 SER A CA 1
ATOM 621 C C . SER A 1 85 ? -3.394 6.552 4.651 1.00 98.25 85 SER A C 1
ATOM 623 O O . SER A 1 85 ? -4.250 5.854 5.192 1.00 98.25 85 SER A O 1
ATOM 625 N N . LEU A 1 86 ? -3.452 7.887 4.697 1.00 98.12 86 LEU A N 1
ATOM 626 C CA . LEU A 1 86 ? -4.530 8.608 5.387 1.00 98.12 86 LEU A CA 1
ATOM 627 C C . LEU A 1 86 ? -5.890 8.413 4.703 1.00 98.12 86 LEU A C 1
ATOM 629 O O . LEU A 1 86 ? -6.906 8.299 5.389 1.00 98.12 86 LEU A O 1
ATOM 633 N N . MET A 1 87 ? -5.913 8.319 3.370 1.00 98.06 87 MET A N 1
ATOM 634 C CA . MET A 1 87 ? -7.125 7.995 2.614 1.00 98.06 87 MET A CA 1
ATOM 635 C C . MET A 1 87 ? -7.589 6.572 2.941 1.00 98.06 87 MET A C 1
ATOM 637 O O . MET A 1 87 ? -8.765 6.365 3.237 1.00 98.06 87 MET A O 1
ATOM 641 N N . HIS A 1 88 ? -6.671 5.599 2.960 1.00 98.56 88 HIS A N 1
ATOM 642 C CA . HIS A 1 88 ? -7.000 4.208 3.300 1.00 98.56 88 HIS A CA 1
ATOM 643 C C . HIS A 1 88 ? -7.539 4.099 4.728 1.00 98.56 88 HIS A C 1
ATOM 645 O O . HIS A 1 88 ? -8.548 3.434 4.953 1.00 98.56 88 HIS A O 1
ATOM 651 N N . TRP A 1 89 ? -6.916 4.802 5.680 1.00 98.31 89 TRP A N 1
ATOM 652 C CA . TRP A 1 89 ? -7.408 4.899 7.054 1.00 98.31 89 TRP A CA 1
ATOM 653 C C . TRP A 1 89 ? -8.834 5.446 7.107 1.00 98.31 89 TRP A C 1
ATOM 655 O O . TRP A 1 89 ? -9.710 4.825 7.702 1.00 98.31 89 TRP A O 1
ATOM 665 N N . HIS A 1 90 ? -9.091 6.573 6.438 1.00 97.88 90 HIS A N 1
ATOM 666 C CA . HIS A 1 90 ? -10.420 7.177 6.413 1.00 97.88 90 HIS A CA 1
ATOM 667 C C . HIS A 1 90 ? -11.483 6.228 5.843 1.00 97.88 90 HIS A C 1
ATOM 669 O O . HIS A 1 90 ? -12.576 6.128 6.401 1.00 97.88 90 HIS A O 1
ATOM 675 N N . LEU A 1 91 ? -11.166 5.493 4.774 1.00 98.38 91 LEU A N 1
ATOM 676 C CA . LEU A 1 91 ? -12.079 4.511 4.184 1.00 98.38 91 LEU A CA 1
ATOM 677 C C . LEU A 1 91 ? -12.339 3.330 5.125 1.00 98.38 91 LEU A C 1
ATOM 679 O O . LEU A 1 91 ? -13.485 2.906 5.263 1.00 98.38 91 LEU A O 1
ATOM 683 N N . TYR A 1 92 ? -11.313 2.824 5.811 1.00 98.12 92 TYR A N 1
ATOM 684 C CA . TYR A 1 92 ? -11.485 1.755 6.792 1.00 98.12 92 TYR A CA 1
ATOM 685 C C . TYR A 1 92 ? -12.321 2.179 8.006 1.00 98.12 92 TYR A C 1
ATOM 687 O O . TYR A 1 92 ? -13.128 1.375 8.477 1.00 98.12 92 TYR A O 1
ATOM 695 N N . GLU A 1 93 ? -12.161 3.406 8.501 1.00 96.38 93 GLU A N 1
ATOM 696 C CA . GLU A 1 93 ? -12.974 3.939 9.605 1.00 96.38 93 GLU A CA 1
ATOM 697 C C . GLU A 1 93 ? -14.425 4.180 9.169 1.00 96.38 93 GLU A C 1
ATOM 699 O O . GLU A 1 93 ? -15.368 3.837 9.880 1.00 96.38 93 GLU A O 1
ATOM 704 N N . THR A 1 94 ? -14.612 4.731 7.968 1.00 98.06 94 THR A N 1
ATOM 705 C CA . THR A 1 94 ? -15.940 5.054 7.426 1.00 98.06 94 THR A CA 1
ATOM 706 C C . THR A 1 94 ? -16.731 3.795 7.071 1.00 98.06 94 THR A C 1
ATOM 708 O O . THR A 1 94 ? -17.948 3.749 7.256 1.00 98.06 94 THR A O 1
ATOM 711 N N . PHE A 1 95 ? -16.050 2.756 6.580 1.00 97.88 95 PHE A N 1
ATOM 712 C CA . PHE A 1 95 ? -16.673 1.523 6.110 1.00 97.88 95 PHE A CA 1
ATOM 713 C C . PHE A 1 95 ? -16.074 0.296 6.820 1.00 97.88 95 PHE A C 1
ATOM 715 O O . PHE A 1 95 ? -15.197 -0.386 6.274 1.00 97.88 95 PHE A O 1
ATOM 722 N N . PRO A 1 96 ? -16.583 -0.062 8.016 1.00 95.75 96 PRO A N 1
ATOM 723 C CA . PRO A 1 96 ? -16.029 -1.154 8.823 1.00 95.75 96 PRO A CA 1
ATOM 724 C C . PRO A 1 96 ? -16.012 -2.522 8.125 1.00 95.75 96 PRO A C 1
ATOM 726 O O . PRO A 1 96 ? -15.176 -3.366 8.436 1.00 95.75 96 PRO A O 1
ATOM 729 N N . ALA A 1 97 ? -16.908 -2.745 7.158 1.00 97.75 97 ALA A N 1
ATOM 730 C CA . ALA A 1 97 ? -16.979 -3.995 6.404 1.00 97.75 97 ALA A CA 1
ATOM 731 C C . ALA A 1 97 ? -15.792 -4.202 5.441 1.00 97.75 97 ALA A C 1
ATOM 733 O O . ALA A 1 97 ? -15.465 -5.346 5.127 1.00 97.75 97 ALA A O 1
ATOM 734 N N . ILE A 1 98 ? -15.128 -3.131 4.987 1.00 97.75 98 ILE A N 1
ATOM 735 C CA . ILE A 1 98 ? -14.008 -3.228 4.039 1.00 97.75 98 ILE A CA 1
ATOM 736 C C . ILE A 1 98 ? -12.836 -3.951 4.702 1.00 97.75 98 ILE A C 1
ATOM 738 O O . ILE A 1 98 ? -12.387 -3.540 5.771 1.00 97.75 98 ILE A O 1
ATOM 742 N N . GLN A 1 99 ? -12.322 -4.995 4.048 1.00 97.81 99 GLN A N 1
ATOM 743 C CA . GLN A 1 99 ? -11.149 -5.756 4.502 1.00 97.81 99 GLN A CA 1
ATOM 744 C C . GLN A 1 99 ? -9.883 -5.470 3.688 1.00 97.81 99 GLN A C 1
ATOM 746 O O . GLN A 1 99 ? -8.786 -5.750 4.156 1.00 97.81 99 GLN A O 1
ATOM 751 N N . ALA A 1 100 ? -10.017 -4.900 2.493 1.00 98.12 100 ALA A N 1
ATOM 752 C CA . ALA A 1 100 ? -8.897 -4.538 1.638 1.00 98.12 100 ALA A CA 1
ATOM 753 C C . ALA A 1 100 ? -9.260 -3.334 0.766 1.00 98.12 100 ALA A C 1
ATOM 755 O O . ALA A 1 100 ? -10.428 -3.151 0.416 1.00 98.12 100 ALA A O 1
ATOM 756 N N . ILE A 1 101 ? -8.259 -2.537 0.403 1.00 98.50 101 ILE A N 1
ATOM 757 C CA . ILE A 1 101 ? -8.398 -1.397 -0.506 1.00 98.50 101 ILE A CA 1
ATOM 758 C C . ILE A 1 101 ? -7.331 -1.526 -1.587 1.00 98.50 101 ILE A C 1
ATOM 760 O O . ILE A 1 101 ? -6.155 -1.734 -1.291 1.00 98.50 101 ILE A O 1
ATOM 764 N N . ILE A 1 102 ? -7.755 -1.381 -2.839 1.00 97.62 102 ILE A N 1
ATOM 765 C CA . ILE A 1 102 ? -6.891 -1.401 -4.015 1.00 97.62 102 ILE A CA 1
ATOM 766 C C . ILE A 1 102 ? -7.044 -0.048 -4.707 1.00 97.62 102 ILE A C 1
ATOM 768 O O . ILE A 1 102 ? -8.125 0.278 -5.197 1.00 97.62 102 ILE A O 1
ATOM 772 N N . HIS A 1 103 ? -5.967 0.732 -4.736 1.00 96.56 103 HIS A N 1
ATOM 773 C CA . HIS A 1 103 ? -5.853 1.926 -5.563 1.00 96.56 103 HIS A CA 1
ATOM 774 C C . HIS A 1 103 ? -4.969 1.595 -6.767 1.00 96.56 103 HIS A C 1
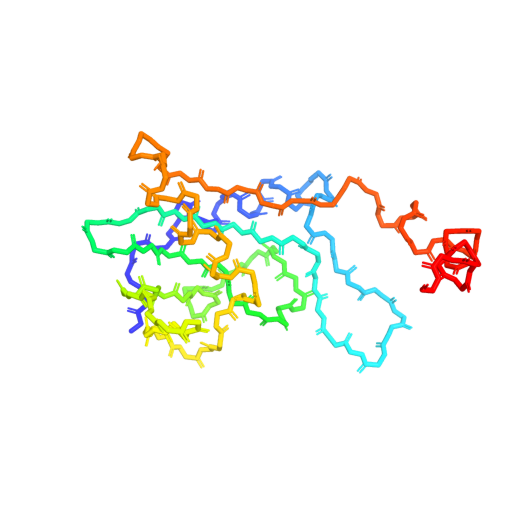ATOM 776 O O . HIS A 1 103 ? -3.829 1.163 -6.605 1.00 96.56 103 HIS A O 1
ATOM 782 N N . VAL A 1 104 ? -5.500 1.763 -7.975 1.00 93.12 104 VAL A N 1
ATOM 783 C CA . VAL A 1 104 ? -4.838 1.394 -9.235 1.00 93.12 104 VAL A CA 1
ATOM 784 C C . VAL A 1 104 ? -4.964 2.509 -10.248 1.00 93.12 104 VAL A C 1
ATOM 786 O O . VAL A 1 104 ? -5.853 3.357 -10.149 1.00 93.12 104 VAL A O 1
ATOM 789 N N . HIS A 1 105 ? -4.063 2.496 -11.221 1.00 86.94 105 HIS A N 1
ATOM 790 C CA . HIS A 1 105 ? -4.090 3.410 -12.353 1.00 86.94 105 HIS A CA 1
ATOM 791 C C . HIS A 1 105 ? -4.324 2.575 -13.609 1.00 86.94 105 HIS A C 1
ATOM 793 O O . HIS A 1 105 ? -3.581 1.639 -13.876 1.00 86.94 105 HIS A O 1
ATOM 799 N N . GLU A 1 106 ? -5.393 2.884 -14.342 1.00 72.75 106 GLU A N 1
ATOM 800 C CA . GLU A 1 106 ? -5.851 2.096 -15.496 1.00 72.75 106 GLU A CA 1
ATOM 801 C C . GLU A 1 106 ? -4.845 2.086 -16.652 1.00 72.75 106 GLU A C 1
ATOM 803 O O . GLU A 1 106 ? -4.666 1.066 -17.309 1.00 72.75 106 GLU A O 1
ATOM 808 N N . SER A 1 107 ? -4.208 3.225 -16.934 1.00 73.44 107 SER A N 1
ATOM 809 C CA . SER A 1 107 ? -3.320 3.355 -18.085 1.00 73.44 107 SER A CA 1
ATOM 810 C C . SER A 1 107 ? -2.243 4.402 -17.834 1.00 73.44 107 SER A C 1
ATOM 812 O O . SER A 1 107 ? -2.525 5.603 -17.779 1.00 73.44 107 SER A O 1
ATOM 814 N N . ASN A 1 108 ? -0.992 3.943 -17.734 1.00 70.06 108 ASN A N 1
ATOM 815 C CA . ASN A 1 108 ? 0.169 4.831 -17.727 1.00 70.06 108 ASN A CA 1
ATOM 816 C C . ASN A 1 108 ? 0.228 5.658 -19.012 1.00 70.06 108 ASN A C 1
ATOM 818 O O . ASN A 1 108 ? 0.479 6.854 -18.934 1.00 70.06 108 ASN A O 1
ATOM 822 N N . ASP A 1 109 ? -0.056 5.061 -20.171 1.00 69.81 109 ASP A N 1
ATOM 823 C CA . ASP A 1 109 ? -0.058 5.775 -21.450 1.00 69.81 109 ASP A CA 1
ATOM 824 C C . ASP A 1 109 ? -1.064 6.926 -21.452 1.00 69.81 109 ASP A C 1
ATOM 826 O O . ASP A 1 109 ? -0.730 8.037 -21.854 1.00 69.81 109 ASP A O 1
ATOM 830 N N . LEU A 1 110 ? -2.281 6.717 -20.943 1.00 71.00 110 LEU A N 1
ATOM 831 C CA . LEU A 1 110 ? -3.265 7.793 -20.836 1.00 71.00 110 LEU A CA 1
ATOM 832 C C . LEU A 1 110 ? -2.772 8.906 -19.898 1.00 71.00 110 LEU A C 1
ATOM 834 O O . LEU A 1 110 ? -2.800 10.081 -20.271 1.00 71.00 110 LEU A O 1
ATOM 838 N N . LEU A 1 111 ? -2.306 8.534 -18.702 1.00 69.06 111 LEU A N 1
ATOM 839 C CA . LEU A 1 111 ? -1.896 9.472 -17.651 1.00 69.06 111 LEU A CA 1
ATOM 840 C C . LEU A 1 111 ? -0.624 10.252 -18.003 1.00 69.06 111 LEU A C 1
ATOM 842 O O . LEU A 1 111 ? -0.501 11.425 -17.661 1.00 69.06 111 LEU A O 1
ATOM 846 N N . TYR A 1 112 ? 0.313 9.612 -18.698 1.00 69.88 112 TYR A N 1
ATOM 847 C CA . TYR A 1 112 ? 1.652 10.129 -18.965 1.00 69.88 112 TYR A CA 1
ATOM 848 C C . TYR A 1 112 ? 1.924 10.419 -20.446 1.00 69.88 112 TYR A C 1
ATOM 850 O O . TYR A 1 112 ? 3.037 10.839 -20.786 1.00 69.88 112 TYR A O 1
ATOM 858 N N . SER A 1 113 ? 0.931 10.267 -21.328 1.00 73.81 113 SER A N 1
ATOM 859 C CA . SER A 1 113 ? 1.013 10.762 -22.707 1.00 73.81 113 SER A CA 1
ATOM 860 C C . SER A 1 113 ? 1.318 12.258 -22.741 1.00 73.81 113 SER A C 1
ATOM 862 O O . SER A 1 113 ? 0.939 13.017 -21.847 1.00 73.81 113 SER A O 1
ATOM 864 N N . GLU A 1 114 ? 1.964 12.707 -23.816 1.00 74.81 114 GLU A N 1
ATOM 865 C CA . GLU A 1 114 ? 2.200 14.131 -24.068 1.00 74.81 114 GLU A CA 1
ATOM 866 C C . GLU A 1 114 ? 0.883 14.927 -24.055 1.00 74.81 114 GLU A C 1
ATOM 868 O O . GLU A 1 114 ? 0.790 15.966 -23.405 1.00 74.81 114 GLU A O 1
ATOM 873 N N . SER A 1 115 ? -0.178 14.379 -24.661 1.00 74.81 115 SER A N 1
ATOM 874 C CA . SER A 1 115 ? -1.528 14.954 -24.625 1.00 74.81 115 SER A CA 1
ATOM 875 C C . SER A 1 115 ? -2.136 15.001 -23.221 1.00 74.81 115 SER A C 1
ATOM 877 O O . SER A 1 115 ? -2.804 15.976 -22.878 1.00 74.81 115 SER A O 1
ATOM 879 N N . GLY A 1 116 ? -1.911 13.970 -22.400 1.00 69.88 116 GLY A N 1
ATOM 880 C CA . GLY A 1 116 ? -2.377 13.927 -21.014 1.00 69.88 116 GLY A CA 1
ATOM 881 C C . GLY A 1 116 ? -1.695 14.996 -20.161 1.00 69.88 116 GLY A C 1
ATOM 882 O O . GLY A 1 116 ? -2.369 15.776 -19.488 1.00 69.88 116 GLY A O 1
ATOM 883 N N . ARG A 1 117 ? -0.365 15.107 -20.272 1.00 70.88 117 ARG A N 1
ATOM 884 C CA . ARG A 1 117 ? 0.430 16.107 -19.540 1.00 70.88 117 ARG A CA 1
ATOM 885 C C . ARG A 1 117 ? 0.168 17.539 -20.001 1.00 70.88 117 ARG A C 1
ATOM 887 O O . ARG A 1 117 ? 0.115 18.438 -19.164 1.00 70.88 117 ARG A O 1
ATOM 894 N N . ALA A 1 118 ? -0.037 17.769 -21.299 1.00 71.88 118 ALA A N 1
ATOM 895 C CA . ALA A 1 118 ? -0.403 19.092 -21.811 1.00 71.88 118 ALA A CA 1
ATOM 896 C C . ALA A 1 118 ? -1.684 19.608 -21.132 1.00 71.88 118 ALA A C 1
ATOM 898 O O . ALA A 1 118 ? -1.735 20.750 -20.678 1.00 71.88 118 ALA A O 1
ATOM 899 N N . ARG A 1 119 ? -2.663 18.717 -20.939 1.00 67.75 119 ARG A N 1
ATOM 900 C CA . ARG A 1 119 ? -3.933 19.013 -20.269 1.00 67.75 119 ARG A CA 1
ATOM 901 C C . ARG A 1 119 ? -3.780 19.318 -18.774 1.00 67.75 119 ARG A C 1
ATOM 903 O O . ARG A 1 119 ? -4.578 20.071 -18.232 1.00 67.75 119 ARG A O 1
ATOM 910 N N . TRP A 1 120 ? -2.757 18.784 -18.099 1.00 68.19 120 TRP A N 1
ATOM 911 C CA . TRP A 1 120 ? -2.466 19.133 -16.698 1.00 68.19 120 TRP A CA 1
ATOM 912 C C . TRP A 1 120 ? -1.994 20.579 -16.551 1.00 68.19 120 TRP A C 1
ATOM 914 O O . TRP A 1 120 ? -2.363 21.243 -15.590 1.00 68.19 120 TRP A O 1
ATOM 924 N N . THR A 1 121 ? -1.243 21.089 -17.529 1.00 67.12 121 THR A N 1
ATOM 925 C CA . THR A 1 121 ? -0.812 22.499 -17.558 1.00 67.12 121 THR A CA 1
ATOM 926 C C . THR A 1 121 ? -2.003 23.459 -17.673 1.00 67.12 121 THR A C 1
ATOM 928 O O . THR A 1 121 ? -1.950 24.574 -17.164 1.00 67.12 121 THR A O 1
ATOM 931 N N . GLU A 1 122 ? -3.089 23.028 -18.320 1.00 69.00 122 GLU A N 1
ATOM 932 C CA . GLU A 1 122 ? -4.316 23.820 -18.490 1.00 69.00 122 GLU A CA 1
ATOM 933 C C . GLU A 1 122 ? -5.237 23.797 -17.261 1.00 69.00 122 GLU A C 1
ATOM 935 O O . GLU A 1 122 ? -6.048 24.704 -17.087 1.00 69.00 122 GLU A O 1
ATOM 940 N N . LEU A 1 123 ? -5.128 22.767 -16.417 1.00 67.00 123 LEU A N 1
ATOM 941 C CA . LEU A 1 123 ? -6.012 22.519 -15.271 1.00 67.00 123 LEU A CA 1
ATOM 942 C C . LEU A 1 123 ? -5.472 23.054 -13.934 1.00 67.00 123 LEU A C 1
ATOM 944 O O . LEU A 1 123 ? -6.031 22.688 -12.903 1.00 67.00 123 LEU A O 1
ATOM 948 N N . GLY A 1 124 ? -4.411 23.872 -13.982 1.00 47.56 124 GLY A N 1
ATOM 949 C CA . GLY A 1 124 ? -3.657 24.413 -12.840 1.00 47.56 124 GLY A CA 1
ATOM 950 C C . GLY A 1 124 ? -4.441 24.631 -11.552 1.00 47.56 124 GLY A C 1
ATOM 951 O O . GLY A 1 124 ? -5.438 25.389 -11.583 1.00 47.56 124 GLY A O 1
#